Protein AF-A0A068QY38-F1 (afdb_monomer_lite)

pLDDT: mean 78.17, std 11.87, range [39.09, 93.56]

Radius of gyration: 23.32 Å; chains: 1; bounding box: 36×31×76 Å

Structure (mmCIF, N/CA/C/O backbone):
data_AF-A0A068QY38-F1
#
_entry.id   AF-A0A068QY38-F1
#
loop_
_atom_site.group_PDB
_atom_site.id
_atom_site.type_symbol
_atom_site.label_atom_id
_atom_site.label_alt_id
_atom_site.label_comp_id
_atom_site.label_asym_id
_atom_site.label_entity_id
_atom_site.label_seq_id
_atom_site.pdbx_PDB_ins_code
_atom_site.Cartn_x
_atom_site.Cartn_y
_atom_site.Cartn_z
_atom_site.occupancy
_atom_site.B_iso_or_equiv
_atom_site.auth_seq_id
_atom_site.auth_comp_id
_atom_site.auth_asym_id
_atom_site.auth_atom_id
_atom_site.pdbx_PDB_model_num
ATOM 1 N N . MET A 1 1 ? 21.486 -20.035 -57.929 1.00 39.09 1 MET A N 1
ATOM 2 C CA . MET A 1 1 ? 21.126 -20.376 -56.537 1.00 39.09 1 MET A CA 1
ATOM 3 C C . MET A 1 1 ? 20.302 -19.229 -55.979 1.00 39.09 1 MET A C 1
ATOM 5 O O . MET A 1 1 ? 20.829 -18.130 -55.881 1.00 39.09 1 MET A O 1
ATOM 9 N N . ARG A 1 2 ? 19.005 -19.433 -55.718 1.00 49.25 2 ARG A N 1
ATOM 10 C CA . ARG A 1 2 ? 18.208 -18.476 -54.937 1.00 49.25 2 ARG A CA 1
ATOM 11 C C . ARG A 1 2 ? 18.449 -18.822 -53.471 1.0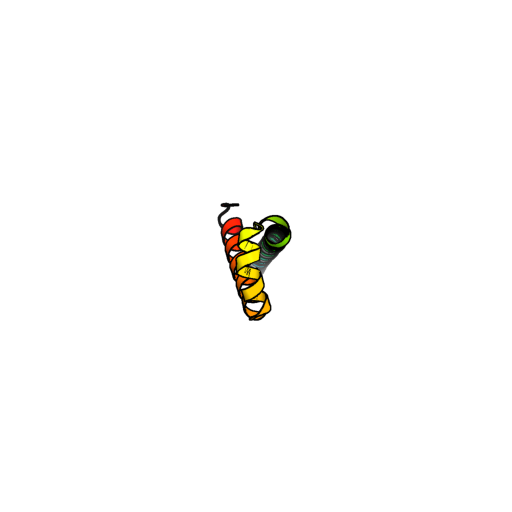0 49.25 2 ARG A C 1
ATOM 13 O O . ARG A 1 2 ? 18.037 -19.891 -53.035 1.00 49.25 2 ARG A O 1
ATOM 20 N N . PHE A 1 3 ? 19.180 -17.971 -52.759 1.00 51.44 3 PHE A N 1
ATOM 21 C CA . PHE A 1 3 ? 19.253 -18.043 -51.306 1.00 51.44 3 PHE A CA 1
ATOM 22 C C . PHE A 1 3 ? 17.882 -17.612 -50.781 1.00 51.44 3 PHE A C 1
ATOM 24 O O . PHE A 1 3 ? 17.579 -16.424 -50.735 1.00 51.44 3 PHE A O 1
ATOM 31 N N . ASN A 1 4 ? 17.022 -18.584 -50.476 1.00 54.19 4 ASN A N 1
ATOM 32 C CA . ASN A 1 4 ? 15.842 -18.341 -49.658 1.00 54.19 4 ASN A CA 1
ATOM 33 C C . ASN A 1 4 ? 16.365 -18.002 -48.262 1.00 54.19 4 ASN A C 1
ATOM 35 O O . ASN A 1 4 ? 16.709 -18.894 -47.491 1.00 54.19 4 ASN A O 1
ATOM 39 N N . HIS A 1 5 ? 16.527 -16.712 -47.985 1.00 52.56 5 HIS A N 1
ATOM 40 C CA . HIS A 1 5 ? 16.811 -16.245 -46.641 1.00 52.56 5 HIS A CA 1
ATOM 41 C C . HIS A 1 5 ? 15.492 -16.338 -45.876 1.00 52.56 5 HIS A C 1
ATOM 43 O O . HIS A 1 5 ? 14.664 -15.434 -45.939 1.00 52.56 5 HIS A O 1
ATOM 49 N N . ASP A 1 6 ? 15.254 -17.492 -45.260 1.00 58.25 6 ASP A N 1
ATOM 50 C CA . ASP A 1 6 ? 14.109 -17.690 -44.380 1.00 58.25 6 ASP A CA 1
ATOM 51 C C . ASP A 1 6 ? 14.245 -16.691 -43.211 1.00 58.25 6 ASP A C 1
ATOM 53 O O . ASP A 1 6 ? 15.282 -16.703 -42.532 1.00 58.25 6 ASP A O 1
ATOM 57 N N . PRO A 1 7 ? 13.291 -15.766 -42.992 1.00 55.03 7 PRO A N 1
ATOM 58 C CA . PRO A 1 7 ? 13.406 -14.717 -41.980 1.00 55.03 7 PRO A CA 1
ATOM 59 C C . PRO A 1 7 ? 13.140 -15.230 -40.553 1.00 55.03 7 PRO A C 1
ATOM 61 O O . PRO A 1 7 ? 12.911 -14.432 -39.646 1.00 55.03 7 PRO A O 1
ATOM 64 N N . CYS A 1 8 ? 13.214 -16.547 -40.330 1.00 55.53 8 CYS A N 1
ATOM 65 C CA . CYS A 1 8 ? 13.055 -17.201 -39.028 1.00 55.53 8 CYS A CA 1
ATOM 66 C C . CYS A 1 8 ? 13.945 -16.602 -37.924 1.00 55.53 8 CYS A C 1
ATOM 68 O O . CYS A 1 8 ? 13.553 -16.588 -36.763 1.00 55.53 8 CYS A O 1
ATOM 70 N N . TRP A 1 9 ? 15.121 -16.064 -38.266 1.00 53.72 9 TRP A N 1
ATOM 71 C CA . TRP A 1 9 ? 16.019 -15.427 -37.297 1.00 53.72 9 TRP A CA 1
ATOM 72 C C . TRP A 1 9 ? 15.491 -14.076 -36.778 1.00 53.72 9 TRP A C 1
ATOM 74 O O . TRP A 1 9 ? 15.699 -13.764 -35.611 1.00 53.72 9 TRP A O 1
ATOM 84 N N . MET A 1 10 ? 14.742 -13.319 -37.593 1.00 56.38 10 MET A N 1
ATOM 85 C CA . MET A 1 10 ? 14.132 -12.044 -37.180 1.00 56.38 10 MET A CA 1
ATOM 86 C C . MET A 1 10 ? 12.841 -12.226 -36.375 1.00 56.38 10 MET A C 1
ATOM 88 O O . MET A 1 10 ? 12.520 -11.381 -35.544 1.00 56.38 10 MET A O 1
ATOM 92 N N . GLN A 1 11 ? 12.108 -13.326 -36.582 1.00 56.19 11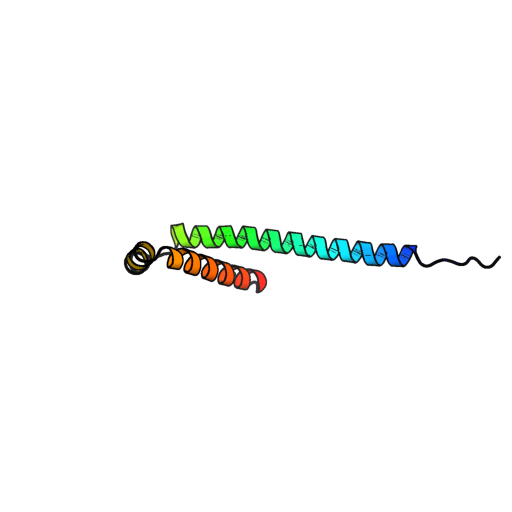 GLN A N 1
ATOM 93 C CA . GLN A 1 11 ? 11.002 -13.702 -35.690 1.00 56.19 11 GLN A CA 1
ATOM 94 C C . GLN A 1 11 ? 11.517 -14.068 -34.295 1.00 56.19 11 GLN A C 1
ATOM 96 O O . GLN A 1 11 ? 10.942 -13.622 -33.308 1.00 56.19 11 GLN A O 1
ATOM 101 N N . ASN A 1 12 ? 12.637 -14.793 -34.226 1.00 63.38 12 ASN A N 1
ATOM 102 C CA . ASN A 1 12 ? 13.267 -15.167 -32.962 1.00 63.38 12 ASN A CA 1
ATOM 103 C C . ASN A 1 12 ? 13.775 -13.935 -32.187 1.00 63.38 12 ASN A C 1
ATOM 105 O O . ASN A 1 12 ? 13.562 -13.825 -30.991 1.00 63.38 12 ASN A O 1
ATOM 109 N N . GLU A 1 13 ? 14.376 -12.958 -32.872 1.00 68.38 13 GLU A N 1
ATOM 110 C CA . GLU A 1 13 ? 14.884 -11.730 -32.239 1.00 68.38 13 GLU A CA 1
ATOM 111 C C . GLU A 1 13 ? 13.770 -10.773 -31.772 1.00 68.38 13 GLU A C 1
ATOM 113 O O . GLU A 1 13 ? 13.926 -10.061 -30.781 1.00 68.38 13 GLU A O 1
ATOM 118 N N . ALA A 1 14 ? 12.629 -10.733 -32.468 1.00 73.00 14 ALA A N 1
ATOM 119 C CA . ALA A 1 14 ? 11.467 -9.957 -32.032 1.00 73.00 14 ALA A CA 1
ATOM 120 C C . ALA A 1 14 ? 10.743 -10.607 -30.840 1.00 73.00 14 ALA A C 1
ATOM 122 O O . ALA A 1 14 ? 10.234 -9.898 -29.974 1.00 73.00 14 ALA A O 1
ATOM 123 N N . GLU A 1 15 ? 10.694 -11.939 -30.793 1.00 74.81 15 GLU A N 1
ATOM 124 C CA . GLU A 1 15 ? 10.091 -12.688 -29.689 1.00 74.81 15 GLU A CA 1
ATOM 125 C C . GLU A 1 15 ? 10.963 -12.657 -28.426 1.00 74.81 15 GLU A C 1
ATOM 127 O O . GLU A 1 15 ? 10.436 -12.435 -27.338 1.00 74.81 15 GLU A O 1
ATOM 132 N N . GLU A 1 16 ? 12.286 -12.777 -28.569 1.00 72.62 16 GLU A N 1
ATOM 133 C CA . GLU A 1 16 ? 13.232 -12.641 -27.453 1.00 72.62 16 GLU A CA 1
ATOM 134 C C . GLU A 1 16 ? 13.190 -11.234 -26.842 1.00 72.62 16 GLU A C 1
ATOM 136 O O . GLU A 1 16 ? 13.064 -11.110 -25.629 1.00 72.62 16 GLU A O 1
ATOM 141 N N . ARG A 1 17 ? 13.147 -10.169 -27.657 1.00 73.19 17 ARG A N 1
ATOM 142 C CA . ARG A 1 17 ? 12.976 -8.796 -27.141 1.00 73.19 17 ARG A CA 1
ATOM 143 C C . ARG A 1 17 ? 11.692 -8.614 -26.340 1.00 73.19 17 ARG A C 1
ATOM 14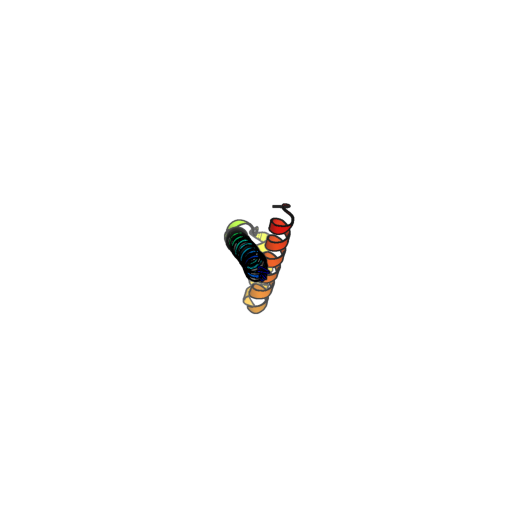5 O O . ARG A 1 17 ? 11.694 -7.938 -25.321 1.00 73.19 17 ARG A O 1
ATOM 152 N N . ARG A 1 18 ? 10.593 -9.209 -26.807 1.00 76.56 18 ARG A N 1
ATOM 153 C CA . ARG A 1 18 ? 9.309 -9.152 -26.105 1.00 76.56 18 ARG A CA 1
ATOM 154 C C . ARG A 1 18 ? 9.378 -9.852 -24.751 1.00 76.56 18 ARG A C 1
ATOM 156 O O . ARG A 1 18 ? 8.866 -9.317 -23.781 1.00 76.56 18 ARG A O 1
ATOM 163 N N . ARG A 1 19 ? 10.036 -11.014 -24.680 1.00 73.50 19 ARG A N 1
ATOM 164 C CA . ARG A 1 19 ? 10.274 -11.710 -23.408 1.00 73.50 19 ARG A CA 1
ATOM 165 C C . ARG A 1 19 ? 11.161 -10.908 -22.468 1.00 73.50 19 ARG A C 1
ATOM 167 O O . ARG A 1 19 ? 10.894 -10.887 -21.275 1.00 73.50 19 ARG A O 1
ATOM 174 N N . GLU A 1 20 ? 12.201 -10.265 -22.990 1.00 74.88 20 GLU A N 1
ATOM 175 C CA . GLU A 1 20 ? 13.058 -9.386 -22.194 1.00 74.88 20 GLU A CA 1
ATOM 176 C C . GLU A 1 20 ? 12.255 -8.201 -21.641 1.00 74.88 20 GLU A C 1
ATOM 178 O O . GLU A 1 20 ? 12.316 -7.945 -20.445 1.00 74.88 20 GLU A O 1
ATOM 183 N N . GLU A 1 21 ? 11.451 -7.519 -22.464 1.00 77.19 21 GLU A N 1
ATOM 184 C CA . GLU A 1 21 ? 10.575 -6.418 -22.027 1.00 77.19 21 GLU A CA 1
ATOM 185 C C . GLU A 1 21 ? 9.537 -6.861 -20.984 1.00 77.19 21 GLU A C 1
ATOM 187 O O . GLU A 1 21 ? 9.341 -6.161 -19.991 1.00 77.19 21 GLU A O 1
ATOM 192 N N . GLU A 1 22 ? 8.908 -8.025 -21.178 1.00 77.50 22 GLU A N 1
ATOM 193 C CA . GLU A 1 22 ? 7.977 -8.635 -20.218 1.00 77.50 22 GLU A CA 1
ATOM 194 C C . GLU A 1 22 ? 8.695 -8.933 -18.884 1.00 77.50 22 GLU A C 1
ATOM 196 O O . GLU A 1 22 ? 8.216 -8.533 -17.825 1.00 77.50 22 GLU A O 1
ATOM 201 N N . ALA A 1 23 ? 9.894 -9.524 -18.919 1.00 76.38 23 ALA A N 1
ATOM 202 C CA . ALA A 1 23 ? 10.687 -9.806 -17.720 1.00 76.38 23 ALA A CA 1
ATOM 203 C C . ALA A 1 23 ? 11.171 -8.530 -17.003 1.00 76.38 23 ALA A C 1
ATOM 205 O O . ALA A 1 23 ? 11.210 -8.480 -15.774 1.00 76.38 23 ALA A O 1
ATOM 206 N N . TYR A 1 24 ? 11.524 -7.482 -17.754 1.00 76.50 24 TYR A N 1
ATOM 207 C CA . TYR A 1 24 ? 11.861 -6.174 -17.186 1.00 76.50 24 TYR A CA 1
ATOM 208 C C . TYR A 1 24 ? 10.653 -5.515 -16.515 1.00 76.50 24 TYR A C 1
ATOM 210 O O . TYR A 1 24 ? 10.807 -4.894 -15.464 1.00 76.50 24 TYR A O 1
ATOM 218 N N . GLN A 1 25 ? 9.461 -5.645 -17.102 1.00 77.88 25 GLN A N 1
ATOM 219 C CA . GLN A 1 25 ? 8.227 -5.167 -16.481 1.00 77.88 25 GLN A CA 1
ATOM 220 C C . GLN A 1 25 ? 7.907 -5.937 -15.202 1.00 77.88 25 GLN A C 1
ATOM 222 O O . GLN A 1 25 ? 7.602 -5.302 -14.199 1.00 77.88 25 GLN A O 1
ATOM 227 N N . GLU A 1 26 ? 8.036 -7.265 -15.206 1.00 78.50 26 GLU A N 1
ATOM 228 C CA . GLU A 1 26 ? 7.812 -8.089 -14.014 1.00 78.50 26 GLU A CA 1
ATOM 229 C C . GLU A 1 26 ? 8.773 -7.726 -12.875 1.00 78.50 26 GLU A C 1
ATOM 231 O O . GLU A 1 26 ? 8.311 -7.496 -11.760 1.00 78.50 26 GLU A O 1
ATOM 236 N N . MET A 1 27 ? 10.078 -7.579 -13.147 1.00 79.94 27 MET A N 1
ATOM 237 C CA . MET A 1 27 ? 11.038 -7.134 -12.122 1.00 79.94 27 MET A CA 1
ATOM 238 C C . MET A 1 27 ? 10.685 -5.759 -11.557 1.00 79.94 27 MET A C 1
ATOM 240 O O . MET A 1 27 ? 10.745 -5.551 -10.351 1.00 79.94 27 MET A O 1
ATOM 244 N N . MET A 1 28 ? 10.325 -4.808 -12.419 1.00 81.25 28 MET A N 1
ATOM 245 C CA . MET A 1 28 ? 9.954 -3.466 -11.975 1.00 81.25 28 MET A CA 1
ATOM 246 C C . MET A 1 28 ? 8.674 -3.492 -11.127 1.00 81.25 28 MET A C 1
ATOM 248 O O . MET A 1 28 ? 8.577 -2.772 -10.138 1.00 81.25 28 MET A O 1
ATOM 252 N N . GLU A 1 29 ? 7.680 -4.305 -11.490 1.00 83.00 29 GLU A N 1
ATOM 253 C CA . GLU A 1 29 ? 6.471 -4.466 -10.678 1.00 83.00 29 GLU A CA 1
ATOM 254 C C . GLU A 1 29 ? 6.755 -5.136 -9.330 1.00 83.00 29 GLU A C 1
ATOM 256 O O . GLU A 1 29 ? 6.111 -4.786 -8.338 1.00 83.00 29 GLU A O 1
ATOM 261 N N . GLU A 1 30 ? 7.704 -6.071 -9.286 1.00 83.25 30 GLU A N 1
ATOM 262 C CA . GLU A 1 30 ? 8.171 -6.707 -8.054 1.00 83.25 30 GLU A CA 1
ATOM 263 C C . GLU A 1 30 ? 8.896 -5.701 -7.148 1.00 83.25 30 GLU A C 1
ATOM 265 O O . GLU A 1 30 ? 8.523 -5.576 -5.984 1.00 83.25 30 GLU A O 1
ATOM 270 N N . GLU A 1 31 ? 9.818 -4.892 -7.685 1.00 82.31 31 GLU A N 1
ATOM 271 C CA . GLU A 1 31 ? 10.496 -3.823 -6.931 1.00 82.31 31 GLU A CA 1
ATOM 272 C C . GLU A 1 31 ? 9.501 -2.802 -6.353 1.00 82.31 31 GLU A C 1
ATOM 274 O O . GLU A 1 31 ? 9.575 -2.453 -5.174 1.00 82.31 31 GLU A O 1
ATOM 279 N N . ILE A 1 32 ? 8.523 -2.360 -7.155 1.00 82.25 32 ILE A N 1
ATOM 280 C CA . ILE A 1 32 ? 7.481 -1.426 -6.698 1.00 82.25 32 ILE A CA 1
ATOM 281 C C . ILE A 1 32 ? 6.640 -2.053 -5.577 1.00 82.25 32 ILE A C 1
ATOM 283 O O . ILE A 1 32 ? 6.251 -1.361 -4.636 1.00 82.25 32 ILE A O 1
ATOM 287 N N . ARG A 1 33 ? 6.355 -3.358 -5.658 1.00 85.94 33 ARG A N 1
ATOM 288 C CA . ARG A 1 33 ? 5.592 -4.064 -4.624 1.00 85.94 33 ARG A CA 1
ATOM 289 C C . ARG A 1 33 ? 6.378 -4.186 -3.324 1.00 85.94 33 ARG A C 1
ATOM 291 O O . ARG A 1 33 ? 5.821 -3.901 -2.268 1.00 85.94 33 ARG A O 1
ATOM 298 N N . GLU A 1 34 ? 7.652 -4.561 -3.388 1.00 85.31 34 GLU A N 1
ATOM 299 C CA . GLU A 1 34 ? 8.512 -4.626 -2.200 1.00 85.31 34 GLU A CA 1
ATOM 300 C C . GLU A 1 34 ? 8.607 -3.260 -1.501 1.00 85.31 34 GLU A C 1
ATOM 302 O O . GLU A 1 34 ? 8.538 -3.167 -0.270 1.00 85.31 34 GLU A O 1
ATOM 307 N N . GLU A 1 35 ? 8.716 -2.179 -2.276 1.00 83.94 35 GLU A N 1
ATOM 308 C CA . GLU A 1 35 ? 8.719 -0.822 -1.734 1.00 83.94 35 GLU A CA 1
ATOM 309 C C . GLU A 1 35 ? 7.369 -0.452 -1.098 1.00 83.94 35 GLU A C 1
ATOM 311 O O . GLU A 1 35 ? 7.341 0.099 0.011 1.00 83.94 35 GLU A O 1
ATOM 316 N N . ALA A 1 36 ? 6.254 -0.806 -1.744 1.00 82.31 36 ALA A N 1
ATOM 317 C CA . ALA A 1 36 ? 4.916 -0.572 -1.212 1.00 82.31 36 ALA A CA 1
ATOM 318 C C . ALA A 1 36 ? 4.691 -1.290 0.125 1.00 82.31 36 ALA A C 1
ATOM 320 O O . ALA A 1 36 ? 4.287 -0.647 1.097 1.00 82.31 36 ALA A O 1
ATOM 321 N N . GLU A 1 37 ? 5.043 -2.576 0.218 1.00 84.19 37 GLU A N 1
ATOM 322 C CA . GLU A 1 37 ? 4.960 -3.355 1.459 1.00 84.19 37 GLU A CA 1
ATOM 323 C C . GLU A 1 37 ? 5.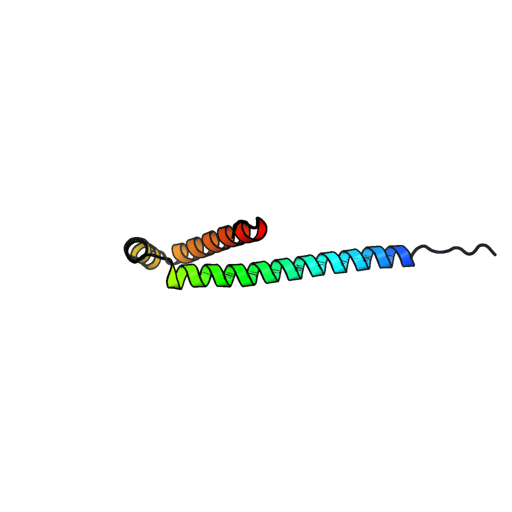771 -2.695 2.588 1.00 84.19 37 GLU A C 1
ATOM 325 O O . GLU A 1 37 ? 5.302 -2.568 3.726 1.00 84.19 37 GLU A O 1
ATOM 330 N N . GLY A 1 38 ? 6.967 -2.190 2.268 1.00 84.12 38 GLY A N 1
ATOM 331 C CA . GLY A 1 38 ? 7.815 -1.471 3.215 1.00 84.12 38 GLY A CA 1
ATOM 332 C C . GLY A 1 38 ? 7.208 -0.154 3.714 1.00 84.12 38 GLY A C 1
ATOM 333 O O . GLY A 1 38 ? 7.350 0.188 4.894 1.00 84.12 38 GLY A O 1
ATOM 334 N N . ILE A 1 39 ? 6.531 0.597 2.843 1.00 82.00 39 ILE A N 1
ATOM 335 C CA . ILE A 1 39 ? 5.852 1.852 3.199 1.00 82.00 39 ILE A CA 1
ATOM 336 C C . ILE A 1 39 ? 4.598 1.570 4.032 1.00 82.00 39 ILE A C 1
ATOM 338 O O . ILE A 1 39 ? 4.419 2.196 5.079 1.00 82.00 39 ILE A O 1
ATOM 342 N N . VAL A 1 40 ? 3.765 0.614 3.613 1.00 82.94 40 VAL A N 1
ATOM 343 C CA . VAL A 1 40 ? 2.544 0.194 4.322 1.00 82.94 40 VAL A CA 1
ATOM 344 C C . VAL A 1 40 ? 2.883 -0.267 5.738 1.00 82.94 40 VAL A C 1
ATOM 346 O O . VAL A 1 40 ? 2.279 0.216 6.699 1.00 82.94 40 VAL A O 1
ATOM 349 N N . GLY A 1 41 ? 3.900 -1.122 5.889 1.00 81.88 41 GLY A N 1
ATOM 350 C CA . GLY A 1 41 ? 4.361 -1.596 7.195 1.00 81.88 41 GLY A CA 1
ATOM 351 C C . GLY A 1 41 ? 4.796 -0.452 8.113 1.00 81.88 41 GLY A C 1
ATOM 352 O O . GLY A 1 41 ? 4.316 -0.333 9.239 1.00 81.88 41 GLY A O 1
ATOM 353 N N . LYS A 1 42 ? 5.625 0.475 7.609 1.00 83.50 42 LYS A N 1
ATOM 354 C CA . LYS A 1 42 ? 6.029 1.668 8.376 1.00 83.50 42 LYS A CA 1
ATOM 355 C C . LYS A 1 42 ? 4.842 2.555 8.741 1.00 83.50 42 LYS A C 1
ATOM 357 O O . LYS A 1 42 ? 4.828 3.135 9.826 1.00 83.50 42 LYS A O 1
ATOM 362 N N . PHE A 1 43 ? 3.860 2.697 7.856 1.00 80.06 43 PHE A N 1
ATOM 363 C CA . PHE A 1 43 ? 2.690 3.527 8.119 1.00 80.06 43 PHE A CA 1
ATOM 364 C C . PHE A 1 43 ? 1.848 2.948 9.262 1.00 80.06 43 PHE A C 1
ATOM 366 O O . PHE A 1 43 ? 1.450 3.676 10.171 1.00 80.06 43 PHE A O 1
ATOM 373 N N . ILE A 1 44 ? 1.651 1.631 9.261 1.00 79.00 44 ILE A N 1
ATOM 374 C CA . ILE A 1 44 ? 0.954 0.914 10.330 1.00 79.00 44 ILE A CA 1
ATOM 375 C C . ILE A 1 44 ? 1.700 1.050 11.663 1.00 79.00 44 ILE A C 1
ATOM 377 O O . ILE A 1 44 ? 1.089 1.404 12.670 1.00 79.00 44 ILE A O 1
ATOM 381 N N . ASP A 1 45 ? 3.015 0.828 11.658 1.00 75.25 45 ASP A N 1
ATOM 382 C CA . ASP A 1 45 ? 3.819 0.802 12.884 1.00 75.25 45 ASP A CA 1
ATOM 383 C C . ASP A 1 45 ? 4.062 2.194 13.488 1.00 75.25 45 ASP A C 1
ATOM 385 O O . ASP A 1 45 ? 4.297 2.317 14.692 1.00 75.25 45 ASP A O 1
ATOM 389 N N . THR A 1 46 ? 4.033 3.251 12.668 1.00 69.50 46 THR A N 1
ATOM 390 C CA . THR A 1 46 ? 4.573 4.564 13.067 1.00 69.50 46 THR A CA 1
ATOM 391 C C . THR A 1 46 ? 3.652 5.752 12.805 1.00 69.50 46 THR A C 1
ATOM 393 O O . THR A 1 46 ? 3.833 6.790 13.441 1.00 69.50 46 THR A O 1
ATOM 396 N N . ALA A 1 47 ? 2.705 5.662 11.864 1.00 63.25 47 ALA A N 1
ATOM 39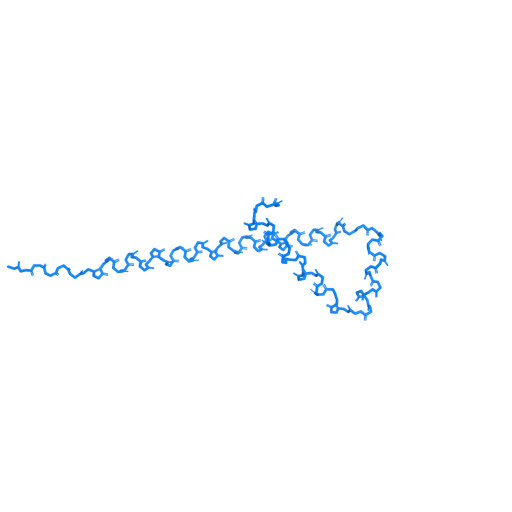7 C CA . ALA A 1 47 ? 1.984 6.838 11.367 1.00 63.25 47 ALA A CA 1
ATOM 398 C C . ALA A 1 47 ? 0.561 6.991 11.915 1.00 63.25 47 ALA A C 1
ATOM 400 O O . ALA A 1 47 ? 0.021 8.102 11.890 1.00 63.25 47 ALA A O 1
ATOM 401 N N . LEU A 1 48 ? -0.057 5.925 12.434 1.00 71.38 48 LEU A N 1
ATOM 402 C CA . LEU A 1 48 ? -1.346 6.070 13.104 1.00 71.38 48 LEU A CA 1
ATOM 403 C C . LEU A 1 48 ? -1.148 6.850 14.405 1.00 71.38 48 LEU A C 1
ATOM 405 O O . LEU A 1 48 ? -0.524 6.380 15.353 1.00 71.38 48 LEU A O 1
ATOM 409 N N . SER A 1 49 ? -1.687 8.070 14.443 1.00 75.88 49 SER A N 1
ATOM 410 C CA . SER A 1 49 ? -1.715 8.863 15.668 1.00 75.88 49 SER A CA 1
ATOM 411 C C . SER A 1 49 ? -2.468 8.108 16.767 1.00 75.88 49 SER A C 1
ATOM 413 O O . SER A 1 49 ? -3.401 7.350 16.487 1.00 75.88 49 SER A O 1
ATOM 415 N N . ASP A 1 50 ? -2.119 8.358 18.031 1.00 79.38 50 ASP A N 1
ATOM 416 C CA . ASP A 1 50 ? -2.796 7.737 19.178 1.00 79.38 50 ASP A CA 1
ATOM 417 C C . ASP A 1 50 ? -4.327 7.898 19.122 1.00 79.38 50 ASP A C 1
ATOM 419 O O . ASP A 1 50 ? -5.068 7.028 19.576 1.00 79.38 50 ASP A O 1
ATOM 423 N N . ASP A 1 51 ? -4.821 8.998 18.550 1.00 79.12 51 ASP A N 1
ATOM 424 C CA . ASP A 1 51 ? -6.254 9.269 18.412 1.00 79.12 51 ASP A CA 1
ATOM 425 C C . ASP A 1 51 ? -6.914 8.481 17.268 1.00 79.12 51 ASP A C 1
ATOM 427 O O . ASP A 1 51 ? -8.055 8.024 17.414 1.00 79.12 51 ASP A O 1
ATOM 431 N N . ALA A 1 52 ? -6.198 8.251 16.162 1.00 80.62 52 ALA A N 1
ATOM 432 C CA . ALA A 1 52 ? -6.642 7.329 15.120 1.00 80.62 52 ALA A CA 1
ATOM 433 C C . ALA A 1 52 ? -6.694 5.893 15.664 1.00 80.62 52 ALA A C 1
ATOM 435 O O . ALA A 1 52 ? -7.718 5.225 15.515 1.00 80.62 52 ALA A O 1
ATOM 436 N N . ASN A 1 53 ? -5.663 5.466 16.401 1.00 81.62 53 ASN A N 1
ATOM 437 C CA . ASN A 1 53 ? -5.631 4.151 17.040 1.00 81.62 53 ASN A CA 1
ATOM 438 C C . ASN A 1 53 ? -6.780 3.967 18.034 1.00 81.62 53 ASN A C 1
ATOM 440 O O . ASN A 1 53 ? -7.487 2.973 17.950 1.00 81.62 53 ASN A O 1
ATOM 444 N N . LYS A 1 54 ? -7.076 4.941 18.906 1.00 85.06 54 LYS A N 1
ATOM 445 C CA . LYS A 1 54 ? -8.233 4.853 19.827 1.00 85.06 54 LYS A CA 1
ATOM 446 C C . LYS A 1 54 ? -9.569 4.637 19.113 1.00 85.06 54 LYS A C 1
ATOM 448 O O . LYS A 1 54 ? -10.468 4.022 19.684 1.00 85.06 54 LYS A O 1
ATOM 453 N N . THR A 1 55 ? -9.709 5.171 17.904 1.00 84.62 55 THR A N 1
ATOM 454 C CA . THR A 1 55 ? -10.946 5.085 17.120 1.00 84.62 55 THR A CA 1
ATOM 455 C C . THR A 1 55 ? -11.022 3.780 16.331 1.00 84.62 55 THR A C 1
ATOM 457 O O . THR A 1 55 ? -12.081 3.158 16.271 1.00 84.62 55 THR A O 1
ATOM 460 N N . LEU A 1 56 ? -9.903 3.354 15.746 1.00 85.31 56 LEU A N 1
ATOM 461 C CA . LEU A 1 56 ? -9.839 2.203 14.851 1.00 85.31 56 LEU A CA 1
ATOM 462 C C . LEU A 1 56 ? -9.644 0.873 15.599 1.00 85.31 56 LEU A C 1
ATOM 464 O O . LEU A 1 56 ? -10.237 -0.127 15.202 1.00 85.31 56 LEU A O 1
ATOM 468 N N . ASP A 1 57 ? -8.929 0.849 16.730 1.00 86.62 57 ASP A N 1
ATOM 469 C CA . ASP A 1 57 ? -8.689 -0.369 17.526 1.00 86.62 57 ASP A CA 1
ATOM 470 C C . ASP A 1 57 ? -9.976 -1.115 17.910 1.00 86.62 57 ASP A C 1
ATOM 472 O O . ASP A 1 57 ? -10.036 -2.335 17.741 1.00 86.62 57 ASP A O 1
ATOM 476 N N . PRO A 1 58 ? -11.021 -0.453 18.450 1.00 91.44 58 PRO A N 1
ATOM 477 C CA . PRO A 1 58 ? -12.268 -1.135 18.786 1.00 91.44 58 PRO A CA 1
ATOM 478 C C . PRO A 1 58 ? -12.968 -1.715 17.550 1.00 91.44 58 PRO A C 1
ATOM 480 O O . PRO A 1 58 ? -13.615 -2.762 17.637 1.00 91.44 58 PRO A O 1
ATOM 483 N N . ILE A 1 59 ? -12.826 -1.060 16.395 1.00 89.00 59 ILE A N 1
ATOM 484 C CA . ILE A 1 59 ? -13.407 -1.502 15.124 1.00 89.00 59 ILE A CA 1
ATOM 485 C C . ILE A 1 59 ? -12.679 -2.761 14.652 1.00 89.00 59 ILE A C 1
ATOM 487 O O . ILE A 1 59 ? -13.328 -3.773 14.410 1.00 89.00 59 ILE A O 1
ATOM 491 N N . PHE A 1 60 ? -11.346 -2.752 14.634 1.00 89.69 60 PHE A N 1
ATOM 492 C CA . PHE A 1 60 ? -10.549 -3.919 14.251 1.00 89.69 60 PHE A CA 1
ATOM 493 C C . PHE A 1 60 ? -10.706 -5.090 15.230 1.00 89.69 60 PHE A C 1
ATOM 495 O O . PHE A 1 60 ? -10.806 -6.240 14.812 1.00 89.69 60 PHE A O 1
ATOM 502 N N . LYS A 1 61 ? -10.823 -4.822 16.537 1.00 88.31 61 LYS A N 1
ATOM 503 C CA . LYS A 1 61 ? -11.080 -5.863 17.551 1.00 88.31 61 LYS A CA 1
ATOM 504 C C . LYS A 1 61 ? -12.465 -6.493 17.420 1.00 88.31 61 LYS A C 1
ATOM 506 O O . LYS A 1 61 ? -12.617 -7.681 17.691 1.00 88.31 61 LYS A O 1
ATOM 511 N N . SER A 1 62 ? -13.476 -5.708 17.047 1.00 93.56 62 SER A N 1
ATOM 512 C CA . SER A 1 62 ? -14.842 -6.212 16.847 1.00 93.56 62 SER A CA 1
ATOM 513 C C . SER A 1 62 ? -15.040 -6.874 15.484 1.00 93.56 62 SER A C 1
ATOM 515 O O . SER A 1 62 ? -15.861 -7.782 15.366 1.00 93.56 62 SER A O 1
ATOM 517 N N . ASN A 1 63 ? -14.273 -6.458 14.476 1.00 91.75 63 ASN A N 1
ATOM 518 C CA . ASN A 1 63 ? -14.287 -7.027 13.141 1.00 91.75 63 ASN A CA 1
ATOM 519 C C . ASN A 1 63 ? -12.857 -7.147 12.580 1.00 91.75 63 ASN A C 1
ATOM 521 O O . ASN A 1 63 ? -12.381 -6.218 11.923 1.00 91.75 63 ASN A O 1
ATOM 525 N N . PRO A 1 64 ? -12.191 -8.299 12.777 1.00 87.94 64 PRO A N 1
ATOM 526 C CA . PRO A 1 64 ? -10.843 -8.528 12.263 1.00 87.94 64 PRO A CA 1
ATOM 527 C C . PRO A 1 64 ? -10.729 -8.375 10.742 1.00 87.94 64 PRO A C 1
ATOM 529 O O . PRO A 1 64 ? -9.723 -7.875 10.265 1.00 87.94 64 PRO A O 1
ATOM 532 N N . ALA A 1 65 ? -11.780 -8.694 9.978 1.00 91.88 65 ALA A N 1
ATOM 533 C CA . ALA A 1 65 ? -11.762 -8.525 8.523 1.00 91.88 65 ALA A CA 1
ATOM 534 C C . ALA A 1 65 ? -11.671 -7.048 8.092 1.00 91.88 65 ALA A C 1
ATOM 536 O O . ALA A 1 65 ? -11.257 -6.753 6.977 1.00 91.88 65 ALA A O 1
ATOM 537 N N . ALA A 1 66 ? -12.039 -6.099 8.963 1.00 89.31 66 ALA A N 1
ATOM 538 C CA . ALA A 1 66 ? -11.864 -4.675 8.680 1.00 89.31 66 ALA A CA 1
ATOM 539 C C . ALA A 1 66 ? -10.384 -4.258 8.679 1.00 89.31 66 ALA A C 1
ATOM 541 O O . ALA A 1 66 ? -10.042 -3.279 8.020 1.00 89.31 66 ALA A O 1
ATOM 542 N N . TRP A 1 67 ? -9.520 -4.993 9.391 1.00 87.38 67 TRP A N 1
ATOM 543 C CA . TRP A 1 67 ? -8.074 -4.793 9.335 1.00 87.38 67 TRP A CA 1
ATOM 544 C C . TRP A 1 67 ? -7.530 -5.160 7.956 1.00 87.38 67 TRP A C 1
ATOM 546 O O . TRP A 1 67 ? -6.857 -4.345 7.335 1.00 87.38 67 TRP A O 1
ATOM 556 N N . ASP A 1 68 ? -7.900 -6.334 7.442 1.00 88.12 68 ASP A N 1
ATOM 557 C CA . ASP A 1 68 ? -7.451 -6.800 6.126 1.00 88.12 68 ASP A CA 1
ATOM 558 C C . ASP A 1 68 ? -7.873 -5.822 5.018 1.00 88.12 68 ASP A C 1
ATOM 560 O O . ASP A 1 68 ? -7.069 -5.457 4.167 1.00 88.12 68 ASP A O 1
ATOM 564 N N . VAL A 1 69 ? -9.112 -5.317 5.083 1.00 92.31 69 VAL A N 1
ATOM 565 C CA . VAL A 1 69 ? -9.627 -4.298 4.150 1.00 92.31 69 VAL A CA 1
ATOM 566 C C . VAL A 1 69 ? -8.849 -2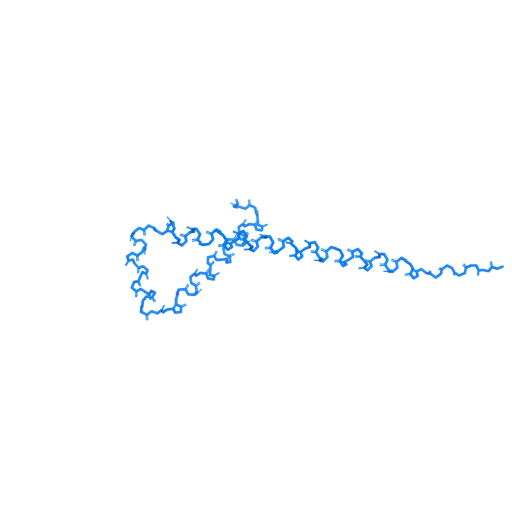.983 4.251 1.00 92.31 69 VAL A C 1
ATOM 568 O O . VAL A 1 69 ? -8.601 -2.333 3.238 1.00 92.31 69 VAL A O 1
ATOM 571 N N . PHE A 1 70 ? -8.485 -2.562 5.463 1.00 89.50 70 PHE A N 1
ATOM 572 C CA . PHE A 1 70 ? -7.708 -1.342 5.673 1.00 89.50 70 PHE A CA 1
ATOM 573 C C . PHE A 1 70 ? -6.299 -1.464 5.085 1.00 89.50 70 PHE A C 1
ATOM 575 O O . PHE A 1 70 ? -5.850 -0.549 4.396 1.00 89.50 70 PHE A O 1
ATOM 582 N N . VAL A 1 71 ? -5.627 -2.591 5.328 1.00 87.25 71 VAL A N 1
ATOM 583 C CA . VAL A 1 71 ? -4.281 -2.853 4.807 1.00 87.25 71 VAL A CA 1
ATOM 584 C C . VAL A 1 71 ? -4.295 -2.949 3.281 1.00 87.25 71 VAL A C 1
ATOM 586 O O . VAL A 1 71 ? -3.478 -2.297 2.643 1.00 87.25 71 VAL A O 1
ATOM 589 N N . ASP A 1 72 ? -5.253 -3.671 2.695 1.00 90.31 72 ASP A N 1
ATOM 590 C CA . ASP A 1 72 ? -5.396 -3.803 1.236 1.00 90.31 72 ASP A CA 1
ATOM 591 C C . ASP A 1 72 ? -5.669 -2.449 0.556 1.00 90.31 72 ASP A C 1
ATOM 593 O O . ASP A 1 72 ? -5.067 -2.105 -0.460 1.00 90.31 72 ASP A O 1
ATOM 597 N N . ALA A 1 73 ? -6.523 -1.614 1.158 1.00 90.31 73 ALA A N 1
ATOM 598 C CA . ALA A 1 73 ? -6.759 -0.266 0.653 1.00 90.31 73 ALA A CA 1
ATOM 599 C C . ALA A 1 73 ? -5.497 0.611 0.728 1.00 90.31 73 ALA A C 1
ATOM 601 O O . ALA A 1 73 ? -5.236 1.390 -0.190 1.00 90.31 73 ALA A O 1
ATOM 602 N N . LEU A 1 74 ? -4.720 0.502 1.810 1.00 88.12 74 LEU A N 1
ATOM 603 C CA . LEU A 1 74 ? -3.481 1.258 1.976 1.00 88.12 74 LEU A CA 1
ATOM 604 C C . LEU A 1 74 ? -2.417 0.812 0.965 1.00 88.12 74 LEU A C 1
ATOM 606 O O . LEU A 1 74 ? -1.792 1.669 0.345 1.00 88.12 74 LEU A O 1
ATOM 610 N N . ASP A 1 75 ? -2.270 -0.495 0.754 1.00 87.19 75 ASP A N 1
ATOM 611 C CA . ASP A 1 75 ? -1.386 -1.074 -0.261 1.00 87.19 75 ASP A CA 1
ATOM 612 C C . ASP A 1 75 ? -1.718 -0.553 -1.662 1.00 87.19 75 ASP A C 1
ATOM 614 O O . ASP A 1 75 ? -0.861 0.012 -2.339 1.00 87.19 75 ASP A O 1
ATOM 618 N N . GLN A 1 76 ? -2.993 -0.597 -2.059 1.00 88.62 76 GLN A N 1
ATOM 619 C CA . GLN A 1 76 ? -3.431 -0.068 -3.353 1.00 88.62 76 GLN A CA 1
ATOM 620 C C . GLN A 1 76 ? -3.126 1.427 -3.517 1.00 88.62 76 GLN A C 1
ATOM 622 O O . GLN A 1 76 ? -2.701 1.857 -4.591 1.00 88.62 76 GLN A O 1
ATOM 627 N N . ILE A 1 77 ? -3.330 2.231 -2.467 1.00 88.25 77 ILE A N 1
ATOM 628 C CA . ILE A 1 77 ? -3.035 3.671 -2.487 1.00 88.25 77 ILE A CA 1
ATOM 629 C C . ILE A 1 77 ? -1.536 3.922 -2.663 1.00 88.25 77 ILE A C 1
ATOM 631 O O . ILE A 1 77 ? -1.152 4.759 -3.482 1.00 88.25 77 ILE A O 1
ATOM 635 N N . VAL A 1 78 ? -0.691 3.200 -1.926 1.00 86.81 78 VAL A N 1
ATOM 636 C CA . VAL A 1 78 ? 0.767 3.331 -2.019 1.00 86.81 78 VAL A CA 1
ATOM 637 C C . VAL A 1 78 ? 1.262 2.878 -3.391 1.00 86.81 78 VAL A C 1
ATOM 639 O O . VAL A 1 78 ? 2.011 3.609 -4.034 1.00 86.81 78 VAL A O 1
ATOM 642 N N . MET A 1 79 ? 0.776 1.740 -3.888 1.00 87.19 79 MET A N 1
ATOM 643 C CA . MET A 1 79 ? 1.085 1.234 -5.227 1.00 87.19 79 MET A CA 1
ATOM 644 C C . MET A 1 79 ? 0.710 2.234 -6.327 1.00 87.19 79 MET A C 1
ATOM 646 O O . MET A 1 79 ? 1.478 2.425 -7.270 1.00 87.19 79 MET A O 1
ATOM 650 N N . MET A 1 80 ? -0.449 2.895 -6.225 1.00 86.69 80 MET A N 1
ATOM 651 C CA . MET A 1 80 ? -0.828 3.970 -7.151 1.00 86.69 80 MET A CA 1
ATOM 652 C C . MET A 1 80 ? 0.134 5.159 -7.049 1.00 86.69 80 MET A C 1
ATOM 654 O O . MET A 1 80 ? 0.615 5.638 -8.073 1.00 86.69 80 MET A O 1
ATOM 658 N N . GLY A 1 81 ? 0.471 5.589 -5.830 1.00 86.06 81 GLY A N 1
ATOM 659 C CA . GLY A 1 81 ? 1.402 6.694 -5.598 1.00 86.06 81 GLY A CA 1
ATOM 660 C C . GLY A 1 81 ? 2.801 6.448 -6.171 1.00 86.06 81 GLY A C 1
ATOM 661 O O . GLY A 1 81 ? 3.333 7.326 -6.847 1.00 86.06 81 GLY A O 1
ATOM 662 N N . LEU A 1 82 ? 3.360 5.250 -5.971 1.00 84.44 82 LEU A N 1
ATOM 663 C CA . LEU A 1 82 ? 4.666 4.853 -6.513 1.00 84.44 82 LEU A CA 1
ATOM 664 C C . LEU A 1 82 ? 4.646 4.779 -8.046 1.00 84.44 82 LEU A C 1
ATOM 666 O O . LEU A 1 82 ? 5.541 5.301 -8.707 1.00 84.44 82 LEU A O 1
ATOM 670 N N . LYS A 1 83 ? 3.589 4.201 -8.634 1.00 83.88 83 LYS A N 1
ATOM 671 C CA . LYS A 1 83 ? 3.427 4.130 -10.098 1.00 83.88 83 LYS A CA 1
ATOM 672 C C . LYS A 1 83 ? 3.294 5.507 -10.751 1.00 83.88 83 LYS A C 1
ATOM 674 O O . LYS A 1 83 ? 3.754 5.697 -11.874 1.00 83.88 83 LYS A O 1
ATOM 679 N N . GLU A 1 84 ? 2.660 6.457 -10.069 1.00 87.00 84 GLU A N 1
ATOM 680 C CA . GLU A 1 84 ? 2.479 7.831 -10.549 1.00 87.00 84 GLU A CA 1
ATOM 681 C C . GLU A 1 84 ? 3.661 8.759 -10.203 1.00 87.00 84 GLU A C 1
ATOM 683 O O . GLU A 1 84 ? 3.702 9.895 -10.681 1.00 87.00 84 GLU A O 1
ATOM 688 N N . GLY A 1 85 ? 4.630 8.299 -9.398 1.00 77.56 85 GLY A N 1
ATOM 689 C CA . GLY A 1 85 ? 5.750 9.108 -8.901 1.00 77.56 85 GLY A CA 1
ATOM 690 C C . GLY A 1 85 ? 5.320 10.229 -7.943 1.00 77.56 85 GLY A C 1
ATOM 691 O O . GLY A 1 85 ? 5.971 11.273 -7.874 1.00 77.56 85 GLY A O 1
ATOM 692 N N . ALA A 1 86 ? 4.183 10.055 -7.264 1.00 71.19 86 ALA A N 1
ATOM 693 C CA . ALA A 1 86 ? 3.628 11.008 -6.301 1.00 71.19 86 ALA A CA 1
ATOM 694 C C . ALA A 1 86 ? 4.223 10.857 -4.886 1.00 71.19 86 ALA A C 1
ATOM 696 O O . ALA A 1 86 ? 4.046 11.744 -4.046 1.00 71.19 86 ALA A O 1
ATOM 697 N N . ILE A 1 87 ? 4.901 9.736 -4.641 1.00 59.19 87 ILE A N 1
ATOM 698 C CA . ILE A 1 87 ? 5.618 9.351 -3.420 1.00 59.19 87 ILE A CA 1
ATOM 699 C C . ILE A 1 87 ? 7.033 8.973 -3.854 1.00 59.19 87 ILE A C 1
ATOM 701 O O . ILE A 1 87 ? 7.979 9.417 -3.165 1.00 59.19 87 ILE A O 1
#

Secondary structure (DSSP, 8-state):
------THHHHHHHHHHHHHHHHHHHHHHHHHHHHHHHHHHHHHHHTS-HHHHHHHHHHHHH-THHHHHHHHHHHHHHHHHHHHT--

Organism: NCBI:txid1354304

Foldseek 3Di:
DPPPPPCVVVVVVVVVVVVVVVVVVVVVLVVLLVVLVVVLVCCVVPVQDPVNCVVCVVVCVVPVVVVVVVSVVSSVVSSVCVVVVVD

Sequence (87 aa):
MRFNHDPCWMQNEAEERRREEEAYQEMMEEEIREEAEGIVGKFIDTALSDDANKTLDPIFKSNPAAWDVFVDALDQIVMMGLKEGAI